Protein AF-T0IZ55-F1 (afdb_monomer)

Structure (mmCIF, N/CA/C/O backbone):
data_AF-T0IZ55-F1
#
_entry.id   AF-T0IZ55-F1
#
loop_
_atom_site.group_PDB
_atom_site.id
_atom_site.type_symbol
_atom_site.label_atom_id
_atom_site.label_alt_id
_atom_site.label_comp_id
_atom_site.label_asym_id
_atom_site.label_entity_id
_atom_site.label_seq_id
_atom_site.pdbx_PDB_ins_code
_atom_site.Cartn_x
_atom_site.Cartn_y
_atom_site.Cartn_z
_atom_site.occupancy
_atom_site.B_iso_or_equiv
_atom_site.auth_seq_id
_atom_site.auth_comp_id
_atom_site.auth_asym_id
_atom_site.auth_atom_id
_atom_site.pdbx_PDB_model_num
ATOM 1 N N . MET A 1 1 ? 11.201 3.934 -19.658 1.00 52.12 1 MET A N 1
ATOM 2 C CA . MET A 1 1 ? 10.680 2.710 -19.012 1.00 52.12 1 MET A CA 1
ATOM 3 C C . MET A 1 1 ? 9.253 3.005 -18.591 1.00 52.12 1 MET A C 1
ATOM 5 O O . MET A 1 1 ? 9.039 4.070 -18.026 1.00 52.12 1 MET A O 1
ATOM 9 N N . LEU A 1 2 ? 8.296 2.143 -18.931 1.00 62.09 2 LEU A N 1
ATOM 10 C CA . LEU A 1 2 ? 6.910 2.303 -18.485 1.00 62.09 2 LEU A CA 1
ATOM 11 C C . LEU A 1 2 ? 6.815 1.851 -17.018 1.00 62.09 2 LEU A C 1
ATOM 13 O O . LEU A 1 2 ? 7.432 0.837 -16.680 1.00 62.09 2 LEU A O 1
ATOM 17 N N . PRO A 1 3 ? 6.113 2.588 -16.140 1.00 64.94 3 PRO A N 1
ATOM 18 C CA . PRO A 1 3 ? 5.831 2.097 -14.798 1.00 64.94 3 PRO A CA 1
ATOM 19 C C . PRO A 1 3 ? 5.048 0.776 -14.893 1.00 64.94 3 PRO A C 1
ATOM 21 O O . PRO A 1 3 ? 4.248 0.623 -15.820 1.00 64.94 3 PRO A O 1
ATOM 24 N N . PRO A 1 4 ? 5.287 -0.184 -13.982 1.00 77.94 4 PRO A N 1
ATOM 25 C CA . PRO A 1 4 ? 4.565 -1.444 -14.011 1.00 77.94 4 PRO A CA 1
ATOM 26 C C . PRO A 1 4 ? 3.060 -1.198 -13.865 1.00 77.94 4 PRO A C 1
ATOM 28 O O . PRO A 1 4 ? 2.631 -0.302 -13.132 1.00 77.94 4 PRO A O 1
ATOM 31 N N . SER A 1 5 ? 2.266 -1.984 -14.587 1.00 89.31 5 SER A N 1
ATOM 32 C CA . SER A 1 5 ? 0.810 -1.899 -14.536 1.00 89.31 5 SER A CA 1
ATOM 33 C C . SER A 1 5 ? 0.280 -2.348 -13.174 1.00 89.31 5 SER A C 1
ATOM 35 O O . SER A 1 5 ? 0.925 -3.110 -12.447 1.00 89.31 5 SER A O 1
ATOM 37 N N . ILE A 1 6 ? -0.910 -1.858 -12.824 1.00 92.25 6 ILE A N 1
ATOM 38 C CA . ILE A 1 6 ? -1.636 -2.314 -11.639 1.00 92.25 6 ILE A CA 1
ATOM 39 C C . ILE A 1 6 ? -2.252 -3.676 -11.957 1.00 92.25 6 ILE A C 1
ATOM 41 O O . ILE A 1 6 ? -3.088 -3.790 -12.851 1.00 92.25 6 ILE A O 1
ATOM 45 N N . ARG A 1 7 ? -1.866 -4.684 -11.180 1.00 92.94 7 ARG A N 1
ATOM 46 C CA . ARG A 1 7 ? -2.385 -6.050 -11.236 1.00 92.94 7 ARG A CA 1
ATOM 47 C C . ARG A 1 7 ? -3.724 -6.182 -10.520 1.00 92.94 7 ARG A C 1
ATOM 49 O O . ARG A 1 7 ? -4.638 -6.850 -10.997 1.00 92.94 7 ARG A O 1
ATOM 56 N N . LYS A 1 8 ? -3.813 -5.602 -9.320 1.00 92.06 8 LYS A N 1
ATOM 57 C CA . LYS A 1 8 ? -4.979 -5.697 -8.433 1.00 92.06 8 LYS A CA 1
ATOM 58 C C . LYS A 1 8 ? -5.045 -4.473 -7.534 1.00 92.06 8 LYS A C 1
ATOM 60 O O . LYS A 1 8 ? -4.034 -4.094 -6.960 1.00 92.06 8 LYS A O 1
ATOM 65 N N . THR A 1 9 ? -6.237 -3.931 -7.330 1.00 93.75 9 THR A N 1
ATOM 66 C CA . THR A 1 9 ? -6.493 -2.943 -6.277 1.00 93.75 9 THR A CA 1
ATOM 67 C C . THR A 1 9 ? -7.340 -3.589 -5.190 1.00 93.75 9 THR A C 1
ATOM 69 O O . THR A 1 9 ? -8.366 -4.199 -5.487 1.00 93.75 9 THR A O 1
ATOM 72 N N . THR A 1 10 ? -6.921 -3.452 -3.934 1.00 94.12 10 THR A N 1
ATOM 73 C CA . THR A 1 10 ? -7.683 -3.915 -2.768 1.00 94.12 10 THR A CA 1
ATOM 74 C C . THR A 1 10 ? -7.874 -2.754 -1.800 1.00 94.12 10 THR A C 1
ATOM 76 O O . THR A 1 10 ? -6.907 -2.084 -1.435 1.00 94.12 10 THR A O 1
ATOM 79 N N . SER A 1 11 ? -9.109 -2.515 -1.368 1.00 94.31 11 SER A N 1
ATOM 80 C CA . SER A 1 11 ? -9.4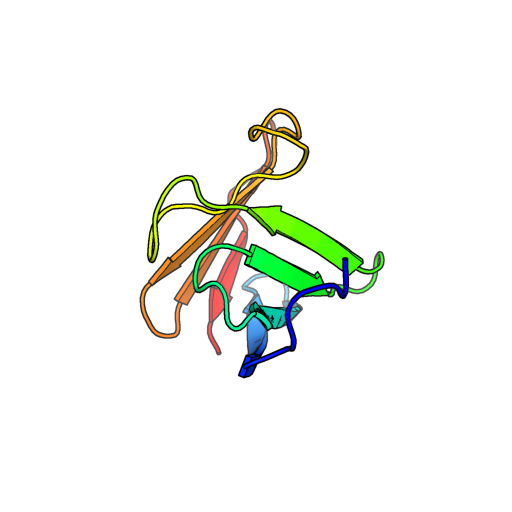17 -1.533 -0.325 1.00 94.31 11 SER A CA 1
ATOM 81 C C . SER A 1 11 ? -9.426 -2.201 1.046 1.00 94.31 11 SER A C 1
ATOM 83 O O . SER A 1 11 ? -9.981 -3.281 1.201 1.00 94.31 11 SER A O 1
ATOM 85 N N . TYR A 1 12 ? -8.835 -1.543 2.038 1.00 93.94 12 TYR A N 1
ATOM 86 C CA . TYR A 1 12 ? -8.720 -2.008 3.414 1.00 93.94 12 TYR A CA 1
ATOM 87 C C . TYR A 1 12 ? -9.330 -0.981 4.360 1.00 93.94 12 TYR A C 1
ATOM 89 O O . TYR A 1 12 ? -9.091 0.223 4.242 1.00 93.94 12 TYR A O 1
ATOM 97 N N . ARG A 1 13 ? -10.083 -1.461 5.346 1.00 93.12 13 ARG A N 1
ATOM 98 C CA . ARG A 1 13 ? -10.618 -0.661 6.443 1.00 93.12 13 ARG A CA 1
ATOM 99 C C . ARG A 1 13 ? -9.725 -0.793 7.668 1.00 93.12 13 ARG A C 1
ATOM 101 O O . ARG A 1 13 ? -9.483 -1.890 8.168 1.00 93.12 13 ARG A O 1
ATOM 108 N N . CYS A 1 14 ? -9.226 0.333 8.150 1.00 91.69 14 CYS A N 1
ATOM 109 C CA . CYS A 1 14 ? -8.321 0.403 9.287 1.00 91.69 14 CYS A CA 1
ATOM 110 C C . CYS A 1 14 ? -9.083 0.511 10.616 1.00 91.69 14 CYS A C 1
ATOM 112 O O . CYS A 1 14 ? -10.239 0.944 10.660 1.00 91.69 14 CYS A O 1
ATOM 114 N N . LYS A 1 15 ? -8.433 0.135 11.727 1.00 89.44 15 LYS A N 1
ATOM 115 C CA . LYS A 1 15 ? -9.019 0.226 13.082 1.00 89.44 15 LYS A CA 1
ATOM 116 C C . LYS A 1 15 ? -9.438 1.647 13.474 1.00 89.44 15 LYS A C 1
ATOM 118 O O . LYS A 1 15 ? -10.413 1.818 14.198 1.00 89.44 15 LYS A O 1
ATOM 123 N N . ASP A 1 16 ? -8.754 2.658 12.947 1.00 85.38 16 ASP A N 1
ATOM 124 C CA . ASP A 1 16 ? -9.084 4.080 13.115 1.00 85.38 16 ASP A CA 1
ATOM 125 C C . ASP A 1 16 ? -10.284 4.538 12.257 1.00 85.38 16 ASP A C 1
ATOM 127 O O . ASP A 1 16 ? -10.562 5.731 12.160 1.00 85.38 16 ASP A O 1
ATOM 131 N N . LYS A 1 17 ? -11.019 3.593 11.649 1.00 85.94 17 LYS A N 1
ATOM 132 C CA . LYS A 1 17 ? -12.148 3.800 10.727 1.00 85.94 17 LYS A CA 1
ATOM 133 C C . LYS A 1 17 ? -11.767 4.477 9.408 1.00 85.94 17 LYS A C 1
ATOM 135 O O . LYS A 1 17 ? -12.667 4.727 8.604 1.00 85.94 17 LYS A O 1
ATOM 140 N N . SER A 1 18 ? -10.480 4.727 9.157 1.00 89.62 18 SER A N 1
ATOM 141 C CA . SER A 1 18 ? -10.013 5.164 7.843 1.00 89.62 18 SER A CA 1
ATOM 142 C C . SER A 1 18 ? -10.099 4.025 6.823 1.00 89.62 18 SER A C 1
ATOM 144 O O . SER A 1 18 ? -10.169 2.843 7.175 1.00 89.62 18 SER A O 1
ATOM 146 N N . ILE A 1 19 ? -10.135 4.393 5.545 1.00 91.12 19 ILE A N 1
ATOM 147 C CA . ILE A 1 19 ? -10.069 3.459 4.424 1.00 91.12 19 ILE A CA 1
ATOM 148 C C . ILE A 1 19 ? -8.815 3.807 3.638 1.00 91.12 19 ILE A C 1
ATOM 150 O O . ILE A 1 19 ? -8.575 4.973 3.324 1.00 91.12 19 ILE A O 1
ATOM 154 N N . VAL A 1 20 ? -8.032 2.788 3.320 1.00 92.38 20 VAL A N 1
ATOM 155 C CA . VAL A 1 20 ? -6.866 2.893 2.446 1.00 92.38 20 VAL A CA 1
ATOM 156 C C . VAL A 1 20 ? -7.033 1.915 1.295 1.00 92.38 20 VAL A C 1
ATOM 158 O O . VAL A 1 20 ? -7.712 0.903 1.433 1.00 92.38 20 VAL A O 1
ATOM 161 N N . SER A 1 21 ? -6.444 2.201 0.143 1.00 93.50 21 SER A N 1
ATOM 162 C CA . SER A 1 21 ? -6.426 1.268 -0.987 1.00 93.50 21 SER A CA 1
ATOM 163 C C . SER A 1 21 ? -4.995 0.950 -1.372 1.00 93.50 21 SER A C 1
ATOM 165 O O . SER A 1 21 ? -4.156 1.844 -1.404 1.00 93.50 21 SER A 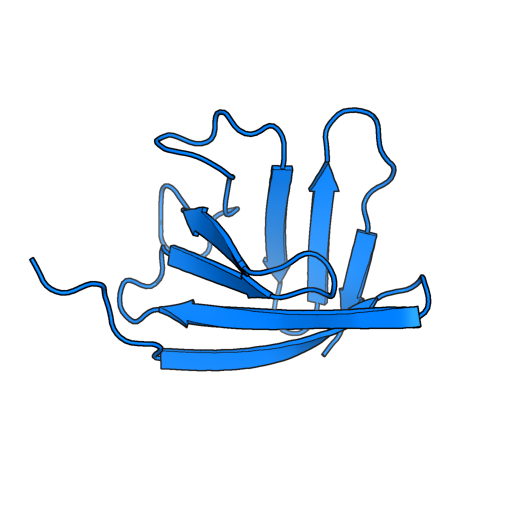O 1
ATOM 167 N N . ILE A 1 22 ? -4.711 -0.319 -1.643 1.00 93.38 22 ILE A N 1
ATOM 168 C CA . ILE A 1 22 ? -3.411 -0.767 -2.129 1.00 93.38 22 ILE A CA 1
ATOM 169 C C . ILE A 1 22 ? -3.572 -1.227 -3.569 1.00 93.38 22 ILE A C 1
ATOM 171 O O . ILE A 1 22 ? -4.312 -2.171 -3.845 1.00 93.38 22 ILE A O 1
ATOM 175 N N . ASP A 1 23 ? -2.842 -0.571 -4.463 1.00 93.62 23 ASP A N 1
ATOM 176 C CA . ASP A 1 23 ? -2.622 -1.033 -5.824 1.00 93.62 23 ASP A CA 1
ATOM 177 C C . ASP A 1 23 ? -1.393 -1.952 -5.809 1.00 93.62 23 ASP A C 1
ATOM 179 O O . ASP A 1 23 ? -0.281 -1.500 -5.540 1.00 93.62 23 ASP A O 1
ATOM 183 N N . PHE A 1 24 ? -1.587 -3.240 -6.068 1.00 91.94 24 PHE A N 1
ATOM 184 C CA . PHE A 1 24 ? -0.534 -4.227 -6.287 1.00 91.94 24 PHE A CA 1
ATOM 185 C C . PHE A 1 24 ? -0.105 -4.182 -7.746 1.00 91.94 24 PHE A C 1
ATOM 187 O O . PHE A 1 24 ? -0.955 -4.289 -8.631 1.00 91.94 24 PHE A O 1
ATOM 194 N N . LEU A 1 25 ? 1.192 -4.018 -8.004 1.00 92.12 25 LEU A N 1
ATOM 195 C CA . LEU A 1 25 ? 1.728 -3.924 -9.360 1.00 92.12 25 LEU A CA 1
ATOM 196 C C . LEU A 1 25 ? 2.199 -5.296 -9.868 1.00 92.12 25 LEU A C 1
ATOM 198 O O . LEU A 1 25 ? 2.498 -6.195 -9.083 1.00 92.12 25 LEU A O 1
ATOM 202 N N . ASP A 1 26 ? 2.287 -5.446 -11.190 1.00 91.62 26 ASP A N 1
ATOM 203 C CA . ASP A 1 26 ? 2.657 -6.707 -11.861 1.00 91.62 26 ASP A CA 1
ATOM 204 C C . ASP A 1 26 ? 4.105 -7.175 -11.613 1.00 91.62 26 ASP A C 1
ATOM 206 O O . ASP A 1 26 ? 4.479 -8.277 -12.007 1.00 91.62 26 ASP A O 1
ATOM 210 N N . ASP A 1 27 ? 4.942 -6.368 -10.956 1.00 89.25 27 ASP A N 1
ATOM 211 C CA . ASP A 1 27 ? 6.304 -6.762 -10.582 1.00 89.25 27 ASP A CA 1
ATOM 212 C C . ASP A 1 27 ? 6.372 -7.555 -9.259 1.00 89.25 27 ASP A C 1
ATOM 214 O O . ASP A 1 27 ? 7.469 -7.915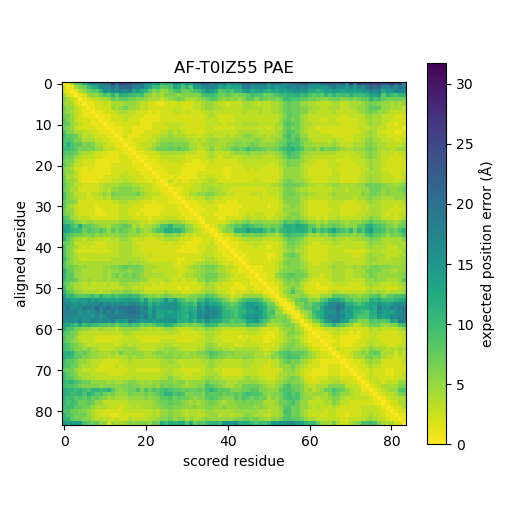 -8.817 1.00 89.25 27 ASP A O 1
ATOM 218 N N . ASP A 1 28 ? 5.219 -7.785 -8.613 1.00 87.69 28 ASP A N 1
ATOM 219 C CA . ASP A 1 28 ? 5.025 -8.437 -7.307 1.00 87.69 28 ASP A CA 1
ATOM 220 C C . ASP A 1 28 ? 5.870 -7.843 -6.161 1.00 87.69 28 ASP A C 1
ATOM 222 O O . ASP A 1 28 ? 6.011 -8.430 -5.082 1.00 87.69 28 ASP A O 1
ATOM 226 N N . ARG A 1 29 ? 6.454 -6.661 -6.373 1.00 90.56 29 ARG A N 1
ATOM 227 C CA . ARG A 1 29 ? 7.405 -6.018 -5.455 1.00 90.56 29 ARG A CA 1
ATOM 228 C C . ARG A 1 29 ? 7.062 -4.571 -5.182 1.00 90.56 29 ARG A C 1
ATOM 230 O O . ARG A 1 29 ? 7.567 -4.029 -4.205 1.00 90.56 29 ARG A O 1
ATOM 237 N N . THR A 1 30 ? 6.225 -3.956 -5.995 1.00 90.62 30 THR A N 1
ATOM 238 C CA . THR A 1 30 ? 5.819 -2.570 -5.842 1.00 90.62 30 THR A CA 1
ATOM 239 C C . THR A 1 30 ? 4.340 -2.514 -5.499 1.00 90.62 30 THR A C 1
AT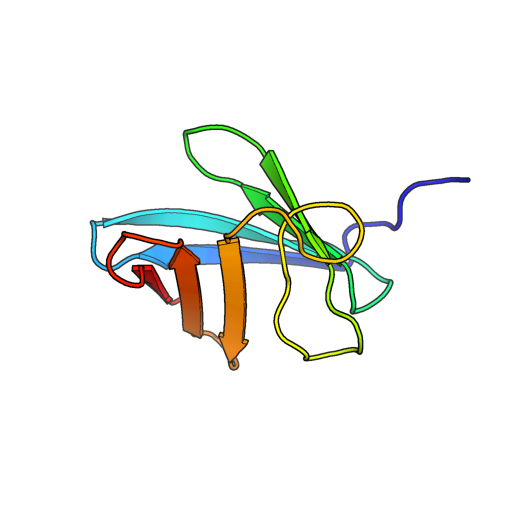OM 241 O O . THR A 1 30 ? 3.521 -3.250 -6.052 1.00 90.62 30 THR A O 1
ATOM 244 N N . ILE A 1 31 ? 4.004 -1.626 -4.570 1.00 92.56 31 ILE A N 1
ATOM 245 C CA . ILE A 1 31 ? 2.624 -1.269 -4.265 1.00 92.56 31 ILE A CA 1
ATOM 246 C C . ILE A 1 31 ? 2.473 0.247 -4.238 1.00 92.56 31 ILE A C 1
ATOM 248 O O . ILE A 1 31 ? 3.403 0.963 -3.855 1.00 92.56 31 ILE A O 1
ATOM 252 N N . ASN A 1 32 ? 1.284 0.734 -4.574 1.00 92.00 32 ASN A N 1
ATOM 253 C CA . ASN A 1 32 ? 0.894 2.105 -4.271 1.00 92.00 32 ASN A CA 1
ATOM 254 C C . ASN A 1 32 ? -0.162 2.076 -3.164 1.00 92.00 32 ASN A C 1
ATOM 256 O O . ASN A 1 32 ? -1.245 1.530 -3.351 1.00 92.00 32 ASN A O 1
ATOM 260 N N . LEU A 1 33 ? 0.150 2.666 -2.013 1.00 91.50 33 LEU A N 1
ATOM 261 C CA . LEU A 1 33 ? -0.814 2.924 -0.951 1.00 91.50 33 LEU A CA 1
ATOM 262 C C . LEU A 1 33 ? -1.491 4.263 -1.233 1.00 91.50 33 LEU A C 1
ATOM 264 O O . LEU A 1 33 ? -0.827 5.294 -1.339 1.00 91.50 33 LEU A O 1
ATOM 268 N N . ARG A 1 34 ? -2.812 4.247 -1.328 1.00 91.06 34 ARG A N 1
ATOM 269 C CA . ARG A 1 34 ? -3.659 5.419 -1.505 1.00 91.06 34 ARG A CA 1
ATOM 270 C C . ARG A 1 34 ? -4.474 5.649 -0.244 1.00 91.06 34 ARG A C 1
ATOM 272 O O . ARG A 1 34 ? -5.235 4.775 0.170 1.00 91.06 34 ARG A O 1
ATOM 279 N N . ASP A 1 35 ? -4.332 6.828 0.336 1.00 88.31 35 ASP A N 1
ATOM 280 C CA . ASP A 1 35 ? -5.117 7.287 1.476 1.00 88.31 35 ASP A CA 1
ATOM 281 C C . ASP A 1 35 ? -5.624 8.722 1.242 1.00 88.31 35 ASP A C 1
ATOM 283 O O . ASP A 1 35 ? -5.453 9.293 0.162 1.00 88.31 35 ASP A O 1
ATOM 287 N N . ASN A 1 36 ? -6.274 9.313 2.248 1.00 80.12 36 ASN A N 1
ATOM 288 C CA . ASN A 1 36 ? -6.787 10.686 2.167 1.00 80.12 36 ASN A CA 1
ATOM 289 C C . ASN A 1 36 ? -5.685 11.746 1.961 1.00 80.12 36 ASN A C 1
ATOM 291 O O . ASN A 1 36 ? -5.997 12.870 1.579 1.00 80.12 36 ASN A O 1
ATOM 295 N N . GLY A 1 37 ? -4.420 11.416 2.240 1.00 73.25 37 GLY A N 1
ATOM 296 C CA . GLY A 1 37 ? -3.263 12.294 2.078 1.00 73.25 37 GLY A CA 1
ATOM 297 C C . GLY A 1 37 ? -2.583 12.183 0.711 1.00 73.25 37 GLY A C 1
ATOM 298 O O . GLY A 1 37 ? -1.703 12.989 0.415 1.00 73.25 37 GLY A O 1
ATOM 299 N N . GLY A 1 38 ? -2.984 11.225 -0.131 1.00 85.81 38 GLY A N 1
ATOM 300 C CA . GLY A 1 38 ? -2.474 11.058 -1.490 1.00 85.81 38 GLY A CA 1
ATOM 301 C C . GLY A 1 38 ? -2.051 9.626 -1.803 1.00 85.81 38 GLY A C 1
ATOM 302 O O . GLY A 1 38 ? -2.580 8.657 -1.261 1.00 85.81 38 GLY A O 1
ATOM 303 N N . ILE A 1 39 ? -1.108 9.491 -2.738 1.00 88.75 39 ILE A N 1
ATOM 304 C CA . ILE A 1 39 ? -0.554 8.202 -3.164 1.00 88.75 39 ILE A CA 1
ATOM 305 C C . ILE A 1 39 ? 0.900 8.138 -2.715 1.00 88.75 39 ILE A C 1
ATOM 307 O O . ILE A 1 39 ? 1.699 9.004 -3.065 1.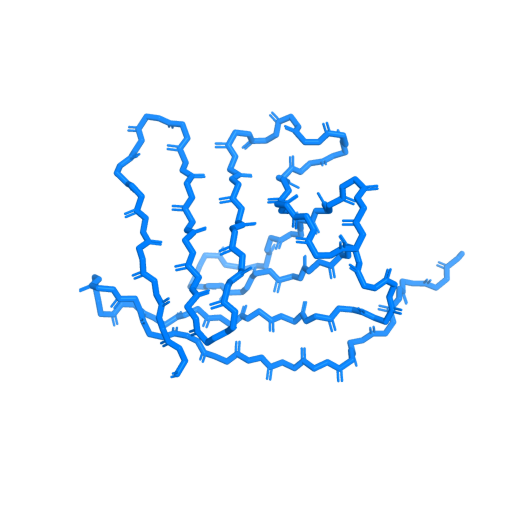00 88.75 39 ILE A O 1
ATOM 311 N N . SER A 1 40 ? 1.247 7.087 -1.983 1.00 88.88 40 SER A N 1
ATOM 312 C CA . SER A 1 40 ? 2.614 6.773 -1.579 1.00 88.88 40 SER A CA 1
ATOM 313 C C . SER A 1 40 ? 3.029 5.437 -2.181 1.00 88.88 40 SER A C 1
ATOM 315 O O . SER A 1 40 ? 2.316 4.444 -2.058 1.00 88.88 40 SER A O 1
ATOM 317 N N . GLN A 1 41 ? 4.188 5.400 -2.833 1.00 89.56 41 GLN A N 1
ATOM 318 C CA . GLN A 1 41 ? 4.729 4.174 -3.412 1.00 89.56 41 GLN A CA 1
ATOM 319 C C . GLN A 1 41 ? 5.681 3.484 -2.433 1.00 89.56 41 GLN A C 1
ATOM 321 O O . GLN A 1 41 ? 6.529 4.128 -1.809 1.00 89.56 41 GLN A O 1
ATOM 326 N N . PHE A 1 42 ? 5.564 2.162 -2.346 1.00 90.81 42 PHE A N 1
ATOM 327 C CA . PHE A 1 42 ? 6.409 1.316 -1.515 1.00 90.81 42 PHE A CA 1
ATOM 328 C C . PHE A 1 42 ? 6.969 0.160 -2.332 1.00 90.81 42 PHE A C 1
ATOM 330 O O . PHE A 1 42 ? 6.321 -0.336 -3.257 1.00 90.81 42 PHE A O 1
ATOM 337 N N . ARG A 1 43 ? 8.165 -0.301 -1.962 1.00 89.75 43 ARG A N 1
ATOM 338 C CA . ARG A 1 43 ? 8.836 -1.407 -2.647 1.00 89.75 43 ARG A CA 1
ATOM 339 C C . ARG A 1 43 ? 9.375 -2.439 -1.666 1.00 89.75 43 ARG A C 1
ATOM 341 O O . ARG A 1 43 ? 9.965 -2.098 -0.641 1.00 89.75 43 ARG A O 1
ATOM 348 N N . ALA A 1 44 ? 9.190 -3.706 -2.000 1.00 90.06 44 ALA A N 1
ATOM 349 C CA . ALA A 1 44 ? 9.755 -4.846 -1.305 1.00 90.06 44 ALA A CA 1
ATOM 350 C C . ALA A 1 44 ? 11.058 -5.297 -1.979 1.00 90.06 44 ALA A C 1
ATOM 352 O O . ALA A 1 44 ? 11.205 -5.260 -3.204 1.00 90.06 44 ALA A O 1
ATOM 353 N N . ALA A 1 45 ? 12.008 -5.781 -1.177 1.00 87.75 45 ALA A N 1
ATOM 354 C CA . ALA A 1 45 ? 13.260 -6.345 -1.689 1.00 87.75 45 ALA A CA 1
ATOM 355 C C . ALA A 1 45 ? 13.034 -7.649 -2.482 1.00 87.75 45 ALA A C 1
ATOM 357 O O . ALA A 1 45 ? 13.765 -7.955 -3.425 1.00 87.75 45 ALA A O 1
ATOM 358 N N . LYS A 1 46 ? 11.995 -8.408 -2.113 1.00 87.88 46 LYS A N 1
ATOM 359 C CA . LYS A 1 46 ? 11.590 -9.673 -2.734 1.00 87.88 46 LYS A CA 1
A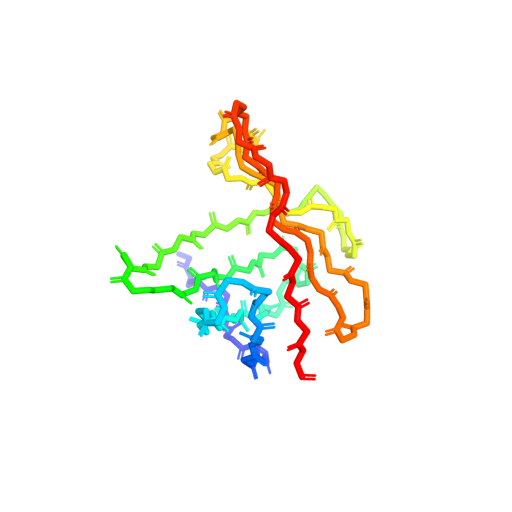TOM 360 C C . LYS A 1 46 ? 10.060 -9.791 -2.768 1.00 87.88 46 LYS A C 1
ATOM 362 O O . LYS A 1 46 ? 9.413 -9.170 -1.922 1.00 87.88 46 LYS A O 1
ATOM 367 N N . PRO A 1 47 ? 9.487 -10.591 -3.685 1.00 87.06 47 PRO A N 1
ATOM 368 C CA . PRO A 1 47 ? 8.045 -10.818 -3.734 1.00 87.06 47 PRO A CA 1
ATOM 369 C C . PRO A 1 47 ? 7.508 -11.339 -2.398 1.00 87.06 47 PRO A C 1
ATOM 371 O O . PRO A 1 47 ? 8.147 -12.179 -1.759 1.00 87.06 47 PRO A O 1
ATOM 374 N N . GLY A 1 48 ? 6.371 -10.800 -1.955 1.00 84.56 48 GLY A N 1
ATOM 375 C CA . GLY A 1 48 ? 5.749 -11.138 -0.665 1.00 84.56 48 GLY A CA 1
ATOM 376 C C . GLY A 1 48 ? 6.511 -10.655 0.580 1.00 84.56 48 GLY A C 1
ATOM 377 O O . GLY A 1 48 ? 6.150 -11.015 1.698 1.00 84.56 48 GLY A O 1
ATOM 378 N N . GLY A 1 49 ? 7.583 -9.874 0.412 1.00 89.19 49 GLY A N 1
ATOM 379 C CA . GLY A 1 49 ? 8.281 -9.221 1.518 1.00 89.19 49 GLY A CA 1
ATOM 380 C C . GLY A 1 49 ? 7.570 -7.953 2.013 1.00 89.19 49 GLY A C 1
ATOM 381 O O . GLY A 1 49 ? 6.612 -7.495 1.393 1.00 89.19 49 GLY A O 1
ATOM 382 N N . PRO A 1 50 ? 8.057 -7.349 3.111 1.00 90.94 50 PRO A N 1
ATOM 383 C CA . PRO A 1 50 ? 7.581 -6.045 3.563 1.00 90.94 50 PRO A CA 1
ATOM 384 C C . PRO A 1 50 ? 7.920 -4.955 2.536 1.00 90.94 50 PRO A C 1
ATOM 386 O O . PRO A 1 50 ? 9.029 -4.924 1.990 1.00 90.94 50 PRO A O 1
ATOM 389 N N . TYR A 1 51 ? 6.975 -4.048 2.300 1.00 91.94 51 TYR A N 1
ATOM 390 C CA . TYR A 1 51 ? 7.121 -2.926 1.380 1.00 91.94 51 TYR A CA 1
ATOM 391 C C . TYR A 1 51 ? 7.560 -1.681 2.151 1.00 91.94 51 TYR A C 1
ATOM 393 O O . TYR A 1 51 ? 6.873 -1.253 3.069 1.00 91.94 51 TYR A O 1
ATOM 401 N N . ASN A 1 52 ? 8.685 -1.076 1.782 1.00 90.56 52 ASN A N 1
ATOM 402 C CA . ASN A 1 52 ? 9.248 0.075 2.494 1.00 90.56 52 ASN A CA 1
ATOM 403 C C . ASN A 1 52 ? 9.122 1.343 1.639 1.00 90.56 52 ASN A C 1
ATOM 405 O O . ASN A 1 52 ? 9.171 1.262 0.407 1.00 90.56 52 ASN A O 1
ATOM 409 N N . SER A 1 53 ? 8.950 2.506 2.271 1.00 84.19 53 SER A N 1
ATOM 410 C CA . SER A 1 53 ? 8.873 3.792 1.567 1.00 84.19 53 SER A CA 1
ATOM 411 C C . SER A 1 53 ? 10.252 4.270 1.092 1.00 84.19 53 SER A C 1
ATOM 413 O O . SER A 1 53 ? 11.260 4.105 1.781 1.00 84.19 53 SER A O 1
ATOM 415 N N . GLY A 1 54 ? 10.292 4.902 -0.086 1.00 65.38 54 GLY A N 1
ATOM 416 C CA . GLY A 1 54 ? 11.496 5.506 -0.674 1.00 65.38 54 GLY A CA 1
ATOM 417 C C . GLY A 1 54 ? 12.405 4.537 -1.456 1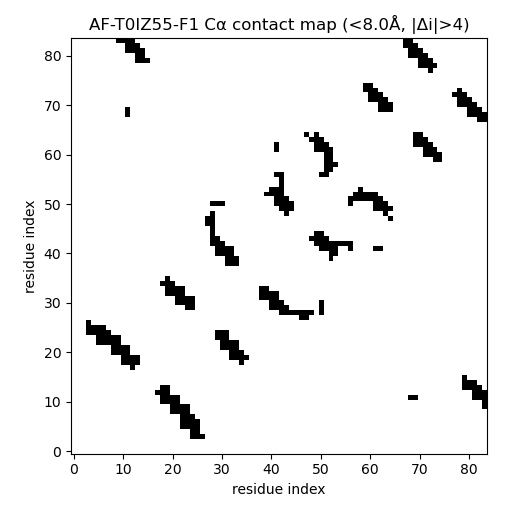.00 65.38 54 GLY A C 1
ATOM 418 O O . GLY A 1 54 ? 12.266 3.314 -1.352 1.00 65.38 54 GLY A O 1
ATOM 419 N N . PRO A 1 55 ? 13.357 5.057 -2.258 1.00 53.41 55 PRO A N 1
ATOM 420 C CA . PRO A 1 55 ? 14.361 4.231 -2.919 1.00 53.41 55 PRO A CA 1
ATOM 421 C C . PRO A 1 55 ? 15.217 3.541 -1.850 1.00 53.41 55 PRO A C 1
ATOM 423 O O . PRO A 1 55 ? 15.875 4.198 -1.046 1.00 53.41 55 PRO A O 1
ATOM 426 N N . ASN A 1 56 ? 15.192 2.208 -1.837 1.00 53.47 56 ASN A N 1
ATOM 427 C CA . ASN A 1 56 ? 15.886 1.352 -0.865 1.00 53.47 56 ASN A CA 1
ATOM 428 C C . ASN A 1 56 ? 15.333 1.371 0.579 1.00 53.47 56 ASN A C 1
ATOM 430 O O . ASN A 1 56 ? 16.038 0.948 1.489 1.00 53.47 56 ASN A O 1
ATOM 434 N N . GLY A 1 57 ? 14.085 1.799 0.808 1.00 56.41 57 GLY A N 1
ATOM 435 C CA . GLY A 1 57 ? 13.412 1.619 2.105 1.00 56.41 57 GLY A CA 1
ATOM 436 C C . GLY A 1 57 ? 13.799 2.604 3.215 1.00 56.41 57 GLY A C 1
ATOM 437 O O . GLY A 1 57 ? 13.693 2.286 4.395 1.00 56.41 57 GLY A O 1
ATOM 438 N N . THR A 1 58 ? 14.250 3.802 2.853 1.00 56.81 58 THR A N 1
ATOM 439 C CA . THR A 1 58 ? 14.701 4.861 3.775 1.00 56.81 58 THR A CA 1
ATOM 440 C C . THR A 1 58 ? 13.583 5.723 4.372 1.00 56.81 58 THR A C 1
ATOM 442 O O . THR A 1 58 ? 13.852 6.548 5.239 1.00 56.81 58 THR A O 1
ATOM 445 N N . GLY A 1 59 ? 12.329 5.565 3.949 1.00 64.88 59 GLY A N 1
ATOM 446 C CA . GLY A 1 59 ? 11.239 6.487 4.289 1.00 64.88 59 GLY A CA 1
ATOM 447 C C . GLY A 1 59 ? 10.515 6.219 5.615 1.00 64.88 59 GLY A C 1
ATOM 448 O O . GLY A 1 59 ? 9.435 6.772 5.828 1.00 64.88 59 GLY A O 1
ATOM 449 N N . GLY A 1 60 ? 11.050 5.354 6.486 1.00 77.81 60 GLY A N 1
ATOM 450 C CA . GLY A 1 60 ? 10.539 5.137 7.848 1.00 77.81 60 GLY A CA 1
ATOM 451 C C . GLY A 1 60 ? 9.093 4.629 7.944 1.00 77.81 60 GLY A C 1
ATOM 452 O O . GLY A 1 60 ? 8.502 4.688 9.021 1.00 77.81 60 GLY A O 1
ATOM 453 N N . THR A 1 61 ? 8.506 4.168 6.834 1.00 86.94 61 THR A N 1
ATOM 454 C CA . THR A 1 61 ? 7.185 3.538 6.791 1.00 86.94 61 THR A CA 1
ATOM 455 C C . THR A 1 61 ? 7.287 2.186 6.098 1.00 86.94 61 THR A C 1
ATOM 457 O O . THR A 1 61 ? 7.820 2.089 4.989 1.00 86.94 61 THR A O 1
ATOM 460 N N . THR A 1 62 ? 6.726 1.166 6.734 1.00 90.19 62 THR A N 1
ATOM 461 C CA . THR A 1 62 ? 6.717 -0.213 6.256 1.00 90.19 62 THR A CA 1
ATOM 462 C C . THR A 1 62 ? 5.282 -0.703 6.160 1.00 90.19 62 THR A C 1
ATOM 464 O O . THR A 1 62 ? 4.497 -0.544 7.090 1.00 90.19 62 THR A O 1
ATOM 467 N N . VAL A 1 63 ? 4.929 -1.315 5.037 1.00 91.94 63 VAL A N 1
ATOM 468 C CA . VAL A 1 63 ? 3.639 -1.965 4.821 1.00 91.94 63 VAL A CA 1
ATOM 469 C C . VAL A 1 63 ? 3.871 -3.466 4.743 1.00 91.94 63 VAL A C 1
ATOM 471 O O . VAL A 1 63 ? 4.616 -3.957 3.894 1.00 91.94 63 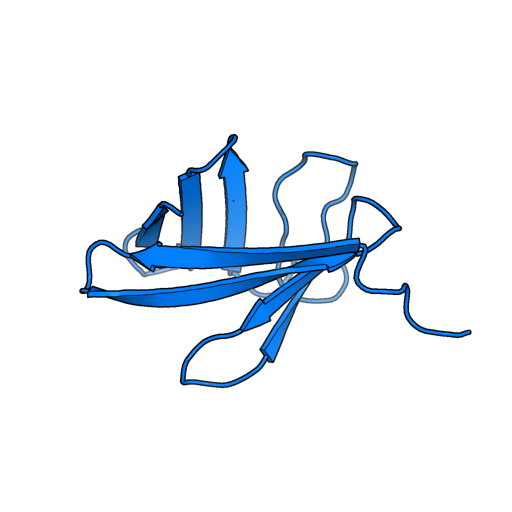VAL A O 1
ATOM 474 N N . VAL A 1 64 ? 3.225 -4.205 5.634 1.00 92.19 64 VAL A N 1
ATOM 475 C CA . VAL A 1 64 ? 3.242 -5.667 5.661 1.00 92.19 64 VAL A CA 1
ATOM 476 C C . VAL A 1 64 ? 1.866 -6.161 5.249 1.00 92.19 64 VAL A C 1
ATOM 478 O O . VAL A 1 64 ? 0.877 -5.806 5.882 1.00 92.19 64 VAL A O 1
ATOM 481 N N . VAL A 1 65 ? 1.806 -6.989 4.209 1.00 90.38 65 VAL A N 1
ATOM 482 C CA . VAL A 1 65 ? 0.564 -7.598 3.715 1.00 90.38 65 VAL A CA 1
ATOM 483 C C . VAL A 1 65 ? 0.569 -9.084 4.073 1.00 90.38 65 VAL A C 1
ATOM 485 O O . VAL A 1 65 ? 1.536 -9.787 3.781 1.00 90.38 65 VAL A O 1
ATOM 488 N N . LYS A 1 66 ? -0.495 -9.567 4.721 1.00 88.44 66 LYS A N 1
ATOM 489 C CA . LYS A 1 66 ? -0.688 -10.970 5.116 1.00 88.44 66 LYS A CA 1
ATOM 490 C C . LYS A 1 66 ? -2.112 -11.405 4.770 1.00 88.44 66 LYS A C 1
ATOM 492 O O . LYS A 1 66 ? -3.023 -11.266 5.579 1.00 88.44 66 LYS A O 1
ATOM 497 N N . GLY A 1 67 ? -2.298 -11.943 3.565 1.00 86.00 67 GLY A N 1
ATOM 498 C CA . GLY A 1 67 ? -3.632 -12.273 3.059 1.00 86.00 67 GLY A CA 1
ATOM 499 C C . GLY A 1 67 ? -4.487 -11.011 2.925 1.00 86.00 67 GLY A C 1
ATOM 500 O O . GLY A 1 67 ? -4.108 -10.090 2.202 1.00 86.00 67 GLY A O 1
ATOM 501 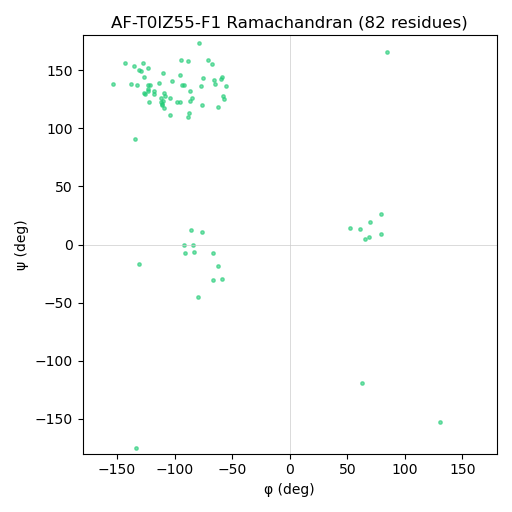N N . ASP A 1 68 ? -5.597 -10.973 3.658 1.00 88.12 68 ASP A N 1
ATOM 502 C CA . ASP A 1 68 ? -6.554 -9.858 3.679 1.00 88.12 68 ASP A CA 1
ATOM 503 C C . ASP A 1 68 ? -6.257 -8.826 4.784 1.00 88.12 68 ASP A C 1
ATOM 505 O O . ASP A 1 68 ? -6.954 -7.819 4.910 1.00 88.12 68 ASP A O 1
ATOM 509 N N . ASP A 1 69 ? -5.212 -9.052 5.585 1.00 91.25 69 ASP A N 1
ATOM 510 C CA . ASP A 1 69 ? -4.760 -8.130 6.622 1.00 91.25 69 ASP A CA 1
ATOM 511 C C . ASP A 1 69 ? -3.527 -7.344 6.158 1.00 91.25 69 ASP A C 1
ATOM 513 O O . ASP A 1 69 ? -2.599 -7.882 5.542 1.00 91.25 69 ASP A O 1
ATOM 517 N N . ILE A 1 70 ? -3.489 -6.060 6.507 1.00 92.75 70 ILE A N 1
ATOM 518 C CA . ILE A 1 70 ? -2.332 -5.189 6.315 1.00 92.75 70 ILE A CA 1
ATOM 519 C C . ILE A 1 70 ? -1.944 -4.510 7.626 1.00 92.75 70 ILE A C 1
ATOM 521 O O . ILE A 1 70 ? -2.789 -4.104 8.426 1.00 92.75 70 ILE A O 1
ATOM 525 N N . SER A 1 71 ? -0.642 -4.341 7.815 1.00 92.62 71 SER A N 1
ATOM 526 C CA . SER A 1 71 ? -0.065 -3.561 8.905 1.00 92.62 71 SER A CA 1
ATOM 527 C C . SER A 1 71 ? 0.798 -2.459 8.317 1.00 92.62 71 SER A C 1
ATOM 529 O O . SER A 1 71 ? 1.734 -2.740 7.569 1.00 92.62 71 SER A O 1
ATOM 531 N N . ILE A 1 72 ? 0.486 -1.213 8.659 1.00 90.31 72 ILE A N 1
ATOM 532 C CA . ILE A 1 72 ? 1.276 -0.040 8.294 1.00 90.31 72 ILE A CA 1
ATOM 533 C C . ILE A 1 72 ? 2.038 0.400 9.542 1.00 90.31 72 ILE A C 1
ATOM 535 O O . ILE A 1 72 ? 1.446 0.859 10.518 1.00 90.31 72 ILE A O 1
ATOM 539 N N . GLU A 1 73 ? 3.351 0.246 9.513 1.00 90.12 73 GLU A N 1
ATOM 540 C CA . GLU A 1 73 ? 4.262 0.600 10.593 1.00 90.12 73 GLU A CA 1
ATOM 541 C C . GLU A 1 73 ? 4.968 1.901 10.225 1.00 90.12 73 GLU A C 1
ATOM 543 O O . GLU A 1 73 ? 5.558 2.011 9.154 1.00 90.12 73 GLU A O 1
ATOM 548 N N . GLN A 1 74 ? 4.898 2.902 11.099 1.00 86.19 74 GLN A N 1
ATOM 549 C CA . GLN A 1 74 ? 5.559 4.192 10.917 1.00 86.19 74 GLN A CA 1
ATOM 550 C C . GLN A 1 74 ? 6.469 4.449 12.111 1.00 86.19 74 GLN A C 1
ATOM 552 O O . GLN A 1 74 ? 6.051 4.277 13.256 1.00 86.19 74 GLN A O 1
ATOM 557 N N . VAL A 1 75 ? 7.707 4.879 11.863 1.00 81.06 75 VAL A N 1
ATOM 558 C CA . VAL A 1 75 ? 8.643 5.213 12.945 1.00 81.06 75 VAL A CA 1
ATOM 559 C C . VAL A 1 75 ? 8.027 6.287 13.848 1.00 81.06 75 VAL A C 1
ATOM 561 O O . VAL A 1 75 ? 7.613 7.347 13.381 1.00 81.06 75 VAL A O 1
ATOM 564 N N . GLY A 1 76 ? 7.956 6.000 15.150 1.00 78.00 76 GLY A N 1
ATOM 565 C CA . GLY A 1 76 ? 7.405 6.915 16.154 1.00 78.00 76 GLY A CA 1
ATOM 566 C C . GLY A 1 76 ? 5.874 6.962 16.229 1.00 78.00 76 GLY A C 1
ATOM 567 O O . GLY A 1 76 ? 5.342 7.817 16.935 1.00 78.00 76 GLY A O 1
ATOM 568 N N . LYS A 1 77 ? 5.155 6.069 15.534 1.00 80.56 77 LYS A N 1
ATOM 569 C CA . LYS A 1 77 ? 3.694 5.930 15.639 1.00 80.56 77 LYS A CA 1
ATOM 570 C C . LYS A 1 77 ? 3.289 4.488 15.918 1.00 80.56 77 LYS A C 1
ATOM 572 O O . LYS A 1 77 ? 4.016 3.551 15.598 1.00 80.56 77 LYS A O 1
ATOM 577 N N . GLU A 1 78 ? 2.104 4.315 16.496 1.00 83.81 78 GLU A N 1
ATOM 578 C CA . GLU A 1 78 ? 1.525 2.984 16.659 1.00 83.81 78 GLU A CA 1
ATOM 579 C C . GLU A 1 78 ? 1.197 2.354 15.293 1.00 83.81 78 GLU A C 1
ATOM 581 O O . GLU A 1 78 ? 0.723 3.058 14.392 1.00 83.81 78 GLU A O 1
ATOM 586 N N . PRO A 1 79 ? 1.418 1.037 15.121 1.00 85.50 79 PRO A N 1
ATOM 587 C CA . PRO A 1 79 ? 1.066 0.334 13.896 1.00 85.50 79 PRO A CA 1
ATOM 588 C C . PRO A 1 79 ? -0.423 0.458 13.575 1.00 85.50 79 PRO A C 1
ATOM 590 O O . PRO A 1 79 ? -1.290 0.113 14.384 1.00 85.50 79 PRO A O 1
ATOM 593 N N . ARG A 1 80 ? -0.738 0.877 12.350 1.00 88.94 80 ARG A N 1
ATOM 594 C CA . ARG A 1 80 ? -2.113 0.910 11.855 1.00 88.94 80 ARG A CA 1
ATOM 595 C C . ARG A 1 80 ? -2.443 -0.436 11.218 1.00 88.94 80 ARG A C 1
ATOM 597 O O . ARG A 1 80 ? -1.937 -0.766 10.149 1.00 88.94 80 ARG A O 1
ATOM 604 N N . GLN A 1 81 ? -3.306 -1.205 11.876 1.00 92.25 81 GLN A N 1
ATOM 605 C CA . GLN A 1 81 ? -3.857 -2.441 11.317 1.00 92.25 81 GLN A CA 1
ATOM 606 C C . GLN A 1 81 ? -5.103 -2.151 10.484 1.00 92.25 81 GLN A C 1
ATOM 608 O O . GLN A 1 81 ? -6.015 -1.455 10.949 1.00 92.25 81 GLN A O 1
ATOM 613 N N . CYS A 1 82 ? -5.153 -2.724 9.285 1.00 92.50 82 CYS A N 1
ATOM 614 C CA . CYS A 1 82 ? -6.296 -2.640 8.389 1.00 92.50 82 CYS A CA 1
ATOM 615 C C . CYS A 1 82 ? -6.620 -3.999 7.772 1.00 92.50 82 CYS A C 1
ATOM 617 O O . CYS A 1 82 ? -5.746 -4.849 7.640 1.00 92.50 82 CYS A O 1
ATOM 619 N N . LYS A 1 83 ? -7.883 -4.187 7.396 1.00 91.62 83 LYS A N 1
ATOM 620 C CA . LYS A 1 83 ? -8.401 -5.436 6.836 1.00 91.62 83 LYS A CA 1
ATOM 621 C C . LYS A 1 83 ? -9.332 -5.150 5.662 1.00 91.62 83 LYS A C 1
ATOM 623 O O . LYS A 1 83 ? -10.095 -4.186 5.744 1.00 91.62 83 LYS A O 1
ATOM 628 N N . SER A 1 84 ? -9.239 -5.925 4.583 1.00 84.50 84 SER A N 1
ATOM 629 C CA . SER A 1 84 ? -10.121 -5.793 3.412 1.00 84.50 84 SER A CA 1
ATOM 630 C C . SER A 1 84 ? -11.470 -6.459 3.613 1.00 84.50 84 SER A C 1
ATOM 632 O O . SER A 1 84 ? -11.497 -7.519 4.279 1.00 84.50 84 SER A O 1
#

Sequence (84 aa):
MLPPSIRKTTSYRCKDKSIVSIDFLDDDRTINLRDNGGISQFRAAKPGGPYNSGPNGTGGTTVVVKGDDISIEQVGKEPRQCKS

Secondary structure (DSSP, 8-state):
-PPPPEEEEEEEEETTS-EEEEEEETTSSEEEEEETTEEEEEEESSTTSPEEESTTS-SSEEEEEETTEEEEEETTS--EEEE-

pLDDT: mean 85.76, std 10.32, range [52.12, 94.31]

Radius of gyration: 12.0 Å; Cα contacts (8 Å, |Δi|>4): 191; chains: 1; bounding box: 28×25×36 Å

Organism: NCBI:txid1346791

Solvent-accessible surface area (backbone atoms only — not comparable to full-atom values): 4622 Å² total; per-residue (Å²): 134,81,79,73,54,75,68,46,75,49,60,25,46,28,80,86,72,48,63,39,34,40,35,36,25,70,75,52,26,42,36,36,42,35,45,97,91,44,78,47,60,27,40,23,96,44,71,86,45,58,23,17,20,52,90,92,46,71,55,54,33,40,40,40,71,58,90,61,37,36,39,40,40,37,77,97,51,79,67,48,48,26,37,89

Nearest PDB structures (foldseek):
  4jpd-assembly1_A  TM=5.627E-01  e=9.948E-01  Burkholderia cenocepacia J2315
  5jk2-assembly10_C  TM=4.758E-01  e=5.061E-01  Treponema pallidum subsp. pallidum str. Nichols
  5jk2-assembly7_G  TM=4.751E-01  e=1.104E+00  Treponema pallidum subsp. pallidum str. Nichols
  5jk2-assembly5_E  TM=4.536E-01  e=2.060E+00  Treponema pallidum subsp. pallidum str. Nichols
  8bd7-assembly1_V  TM=4.899E-01  e=5.826E+00  Chlamydomonas reinhardtii

Foldseek 3Di:
DDDFDFPDKDWWQWPVRFIWIWGQGPVLFKIWIQGPVGIFIFGHPDRQHWTAGDDPRPQQWIWHDDPQKIWIGHVPDDIIIIGD

Mean predicted aligned error: 5.01 Å